Protein AF-A0A8T5RIC9-F1 (afdb_monomer_lite)

Secondary structure (DSSP, 8-state):
-EEEEEEE-SSEEEEEEEEPPTTSEEEEEEEETT--EEEEEEHHHHHHHTTTEEEEEEEETT----PPTTEEEEEEPSS-SEEEEEEEEE-S-TT-HHHHHHHHHHHHT-EEEEEE---

pLDDT: mean 93.38, std 6.08, range [52.12, 98.69]

Foldseek 3Di:
DKDKDKDAQPFWKKKKKAFADPPWKKKKWWAFPVRDTDDMDIPVNCCVQPNGMAIEIEHAPPADDDDDPRYHYHHDDNVGRITMIMMDIDDPDPPPPVVVVVVVVRVVPMDMDIDGRDD

Sequence (119 aa):
MVSSCIYDVHKKILKIRATVPESVYWSITFFALNQDCYFTLNDLEVKQKYGQDVEIVLKKRGISYTTKKNEIIVSAPRFSKRGLILIRIVMMDPSDKEEIKRITQIQKMVTTEVLEIDQ

Radius of gyration: 14.92 Å; chains: 1; bounding box: 32×23×48 Å

Structure (mmCIF, N/CA/C/O backbone):
data_AF-A0A8T5RIC9-F1
#
_entry.id   AF-A0A8T5RIC9-F1
#
loop_
_atom_site.group_PDB
_atom_site.id
_atom_site.type_symbol
_atom_site.label_atom_id
_atom_site.label_alt_id
_atom_site.label_comp_id
_atom_site.label_asym_id
_atom_site.label_entity_id
_atom_site.label_seq_id
_atom_site.pdbx_PDB_ins_code
_atom_site.Cartn_x
_atom_site.Cartn_y
_atom_site.Cartn_z
_atom_site.occupancy
_atom_site.B_iso_or_equiv
_atom_site.auth_seq_id
_atom_site.auth_comp_id
_atom_site.auth_asym_id
_atom_site.auth_atom_id
_atom_site.pdbx_PDB_model_num
ATOM 1 N N . MET A 1 1 ? 0.819 -3.423 -14.525 1.00 88.19 1 MET A N 1
ATOM 2 C CA . MET A 1 1 ? 0.434 -4.453 -13.536 1.00 88.19 1 MET A CA 1
ATOM 3 C C . MET A 1 1 ? -0.331 -3.802 -12.392 1.00 88.19 1 MET A C 1
ATOM 5 O O . MET A 1 1 ? -0.048 -2.650 -12.070 1.00 88.19 1 MET A O 1
ATOM 9 N N . VAL A 1 2 ? -1.315 -4.499 -11.819 1.00 92.94 2 VAL A N 1
ATOM 10 C CA . VAL A 1 2 ? -2.204 -3.952 -10.784 1.00 92.94 2 VAL A CA 1
ATOM 11 C C . VAL A 1 2 ? -2.351 -4.953 -9.637 1.00 92.94 2 VAL A C 1
ATOM 13 O O . VAL A 1 2 ? -2.584 -6.132 -9.891 1.00 92.94 2 VAL A O 1
ATOM 16 N N . SER A 1 3 ? -2.253 -4.471 -8.396 1.00 95.50 3 SER A N 1
ATOM 17 C CA . SER A 1 3 ? -2.742 -5.168 -7.198 1.00 95.50 3 SER A CA 1
ATOM 18 C C . SER A 1 3 ? -3.869 -4.365 -6.567 1.00 95.50 3 SER A C 1
ATOM 20 O O . SER A 1 3 ? -3.803 -3.138 -6.507 1.00 95.50 3 SER A O 1
ATOM 22 N N . SER A 1 4 ? -4.868 -5.052 -6.029 1.00 95.69 4 SER A N 1
ATOM 23 C CA . SER A 1 4 ? -5.995 -4.432 -5.335 1.00 95.69 4 SER A CA 1
ATOM 24 C C . SER A 1 4 ? -6.274 -5.122 -4.009 1.00 95.69 4 SER A C 1
ATOM 26 O O . SER A 1 4 ? -6.233 -6.348 -3.934 1.00 95.69 4 SER A O 1
ATOM 28 N N . CYS A 1 5 ? -6.623 -4.347 -2.986 1.00 95.00 5 CYS A N 1
ATOM 29 C CA . CYS A 1 5 ? -7.051 -4.853 -1.687 1.00 95.00 5 CYS A CA 1
ATOM 30 C C . CYS A 1 5 ? -8.282 -4.075 -1.214 1.00 95.00 5 CYS A C 1
ATOM 32 O O . CYS A 1 5 ? -8.243 -2.847 -1.116 1.00 95.00 5 CYS A O 1
ATOM 34 N N . ILE A 1 6 ? -9.376 -4.778 -0.915 1.00 96.44 6 ILE A N 1
ATOM 35 C CA . ILE A 1 6 ? -10.518 -4.172 -0.226 1.00 96.44 6 ILE A CA 1
ATOM 36 C C . ILE A 1 6 ? -10.171 -4.074 1.256 1.00 96.44 6 ILE A C 1
ATOM 38 O O . ILE A 1 6 ? -9.876 -5.084 1.894 1.00 96.44 6 ILE A O 1
ATOM 42 N N . TYR A 1 7 ? -10.227 -2.867 1.811 1.00 96.12 7 TYR A N 1
ATOM 43 C CA . TYR A 1 7 ? -9.956 -2.645 3.227 1.00 96.12 7 TYR A CA 1
ATOM 44 C C . TYR A 1 7 ? -11.245 -2.418 4.024 1.00 96.12 7 TYR A C 1
ATOM 46 O O . TYR A 1 7 ? -12.242 -1.907 3.513 1.00 96.12 7 TYR A O 1
ATOM 54 N N . ASP A 1 8 ? -11.187 -2.744 5.315 1.00 95.19 8 ASP A N 1
ATOM 55 C CA . ASP A 1 8 ? -12.163 -2.348 6.332 1.00 95.19 8 ASP A CA 1
ATOM 56 C C . ASP A 1 8 ? -11.403 -1.978 7.609 1.00 95.19 8 ASP A C 1
ATOM 58 O O . ASP A 1 8 ? -10.771 -2.836 8.221 1.00 95.19 8 ASP A O 1
ATOM 62 N N . VAL A 1 9 ? -11.455 -0.708 8.009 1.00 95.31 9 VAL A N 1
ATOM 63 C CA . VAL A 1 9 ? -10.818 -0.192 9.231 1.00 95.31 9 VAL A CA 1
ATOM 64 C C . VAL A 1 9 ? -11.831 0.173 10.316 1.00 95.31 9 VAL A C 1
ATOM 66 O O . VAL A 1 9 ? -11.549 0.975 11.202 1.00 95.31 9 VAL A O 1
ATOM 69 N N . HIS A 1 10 ? -13.046 -0.384 10.271 1.00 91.75 10 HIS A N 1
ATOM 70 C CA . HIS A 1 10 ? -14.084 -0.075 11.256 1.00 91.75 10 HIS A CA 1
ATOM 71 C C . HIS A 1 10 ? -13.673 -0.439 12.691 1.00 91.75 10 HIS A C 1
ATOM 73 O O . HIS A 1 10 ? -13.961 0.322 13.617 1.00 91.75 10 HIS A O 1
ATOM 79 N N . LYS A 1 11 ? -13.042 -1.605 12.874 1.00 88.00 11 LYS A N 1
ATOM 80 C CA . LYS A 1 11 ? -12.625 -2.152 14.182 1.00 88.00 11 LYS A CA 1
ATOM 81 C C . LYS A 1 11 ? -11.135 -2.509 14.246 1.00 88.00 11 LYS A C 1
ATOM 83 O O . LYS A 1 11 ? -10.713 -3.181 15.173 1.00 88.00 11 LYS A O 1
ATOM 88 N N . LYS A 1 12 ? -10.360 -2.122 13.234 1.00 92.50 12 LYS A N 1
ATOM 89 C CA . LYS A 1 12 ? -8.966 -2.535 13.087 1.00 92.50 12 LYS A CA 1
ATOM 90 C C . LYS A 1 12 ? -8.135 -1.479 12.384 1.00 92.50 12 LYS A C 1
ATOM 92 O O . LYS A 1 12 ? -8.673 -0.665 11.631 1.00 92.50 12 LYS A O 1
ATOM 97 N N . ILE A 1 13 ? -6.832 -1.529 12.614 1.00 95.62 13 ILE A N 1
ATOM 98 C CA . ILE A 1 13 ? -5.840 -0.780 11.849 1.00 95.62 13 ILE A CA 1
ATOM 99 C C . ILE A 1 13 ? -5.244 -1.733 10.812 1.00 95.62 13 ILE A C 1
ATOM 101 O O . ILE A 1 13 ? -5.001 -2.904 11.099 1.00 95.62 13 ILE A O 1
ATOM 105 N N . LEU A 1 14 ? -5.042 -1.240 9.594 1.00 97.25 14 LEU A N 1
ATOM 106 C CA . LEU A 1 14 ? -4.405 -1.988 8.520 1.00 97.25 14 LEU A CA 1
ATOM 107 C C . LEU A 1 14 ? -3.006 -1.431 8.293 1.00 97.25 14 LEU A C 1
ATOM 109 O O . LEU A 1 14 ? -2.849 -0.264 7.940 1.00 97.25 14 LEU A O 1
ATOM 113 N N . LYS A 1 15 ? -1.999 -2.276 8.464 1.00 97.12 15 LYS A N 1
ATOM 114 C CA . LYS A 1 15 ? -0.610 -1.956 8.173 1.00 97.12 15 LYS A CA 1
ATOM 115 C C . LYS A 1 15 ? -0.217 -2.569 6.839 1.00 97.12 15 LYS A C 1
ATOM 117 O O . LYS A 1 15 ? -0.474 -3.743 6.599 1.00 97.12 15 LYS A O 1
ATOM 122 N N . ILE A 1 16 ? 0.371 -1.767 5.963 1.00 97.94 16 ILE A N 1
ATOM 123 C CA . ILE A 1 16 ? 0.736 -2.141 4.598 1.00 97.94 16 ILE A CA 1
ATOM 124 C C . ILE A 1 16 ? 2.234 -1.923 4.458 1.00 97.94 16 ILE A C 1
ATOM 126 O O . ILE A 1 16 ? 2.724 -0.841 4.778 1.00 97.94 16 ILE A O 1
ATOM 130 N N . ARG A 1 17 ? 2.951 -2.931 3.965 1.00 97.31 17 ARG A N 1
ATOM 131 C CA . ARG A 1 17 ? 4.374 -2.812 3.631 1.00 97.31 17 ARG A CA 1
ATOM 132 C C . ARG A 1 17 ? 4.569 -3.089 2.157 1.00 97.31 17 ARG A C 1
ATOM 134 O O . ARG A 1 17 ? 4.006 -4.054 1.639 1.00 97.31 17 ARG A O 1
ATOM 141 N N . ALA A 1 18 ? 5.355 -2.252 1.499 1.00 96.50 18 ALA A N 1
ATOM 142 C CA . ALA A 1 18 ? 5.699 -2.428 0.099 1.00 96.50 18 ALA A CA 1
ATOM 143 C C . ALA A 1 18 ? 7.126 -1.952 -0.164 1.00 96.50 18 ALA A C 1
ATOM 145 O O . ALA A 1 18 ? 7.544 -0.921 0.360 1.00 96.50 18 ALA A O 1
ATOM 146 N N . THR A 1 19 ? 7.821 -2.684 -1.029 1.00 95.44 19 THR A N 1
ATOM 147 C CA . THR A 1 19 ? 9.073 -2.245 -1.645 1.00 95.44 19 THR A CA 1
ATOM 148 C C . THR A 1 19 ? 8.749 -1.670 -3.019 1.00 95.44 19 THR A C 1
ATOM 150 O O . THR A 1 19 ? 8.035 -2.289 -3.815 1.00 95.44 19 THR A O 1
ATOM 153 N N . VAL A 1 20 ? 9.240 -0.467 -3.291 1.00 95.12 20 VAL A N 1
ATOM 154 C CA . VAL A 1 20 ? 9.024 0.239 -4.551 1.00 95.12 20 VAL A CA 1
ATOM 155 C C . VAL A 1 20 ? 10.072 -0.219 -5.568 1.00 95.12 20 VAL A C 1
ATOM 157 O O . VAL A 1 20 ? 11.268 -0.105 -5.298 1.00 95.12 20 VAL A O 1
ATOM 160 N N . PRO A 1 21 ? 9.661 -0.751 -6.733 1.00 92.88 21 PRO A N 1
ATOM 161 C CA . PRO A 1 21 ? 10.598 -1.179 -7.760 1.00 92.88 21 PRO A CA 1
ATOM 162 C C . PRO A 1 21 ? 11.355 0.017 -8.345 1.00 92.88 21 PRO A C 1
ATOM 164 O O . PRO A 1 21 ? 10.769 1.054 -8.648 1.00 92.88 21 PRO A O 1
ATOM 167 N N . GLU A 1 22 ? 12.656 -0.150 -8.573 1.00 89.81 22 GLU A N 1
ATOM 168 C CA . GLU A 1 22 ? 13.438 0.835 -9.320 1.00 89.81 22 GLU A CA 1
ATOM 169 C C . GLU A 1 22 ? 13.060 0.859 -10.806 1.00 89.81 22 GLU A C 1
ATOM 171 O O . GLU A 1 22 ? 12.655 -0.163 -11.384 1.00 89.81 22 GLU A O 1
ATOM 176 N N . SER A 1 23 ? 13.281 2.030 -11.412 1.00 87.62 23 SER A N 1
ATOM 177 C CA . SER A 1 23 ? 13.253 2.291 -12.860 1.00 87.62 23 SER A CA 1
ATOM 178 C C . SER A 1 23 ? 11.903 2.112 -13.555 1.00 87.62 23 SER A C 1
ATOM 180 O O . SER A 1 23 ? 11.821 2.272 -14.768 1.00 87.62 23 SER A O 1
ATOM 182 N N . VAL A 1 24 ? 10.838 1.850 -12.800 1.00 92.38 24 VAL A N 1
ATOM 183 C CA . VAL A 1 24 ? 9.464 1.802 -13.304 1.00 92.38 24 VAL A CA 1
ATOM 184 C C . VAL A 1 24 ? 8.558 2.662 -12.443 1.00 92.38 24 VAL A C 1
ATOM 186 O O . VAL A 1 24 ? 8.794 2.834 -11.248 1.00 92.38 24 VAL A O 1
ATOM 189 N N . TYR A 1 25 ? 7.494 3.185 -13.045 1.00 95.00 25 TYR A N 1
ATOM 190 C CA . TYR A 1 25 ? 6.506 3.941 -12.288 1.00 95.00 25 TYR A CA 1
ATOM 191 C C . TYR A 1 25 ? 5.773 3.019 -11.315 1.00 95.00 25 TYR A C 1
ATOM 193 O O . TYR A 1 25 ? 5.304 1.943 -11.705 1.00 95.00 25 TYR A O 1
ATOM 201 N N . TRP A 1 26 ? 5.611 3.481 -10.077 1.00 97.19 26 TR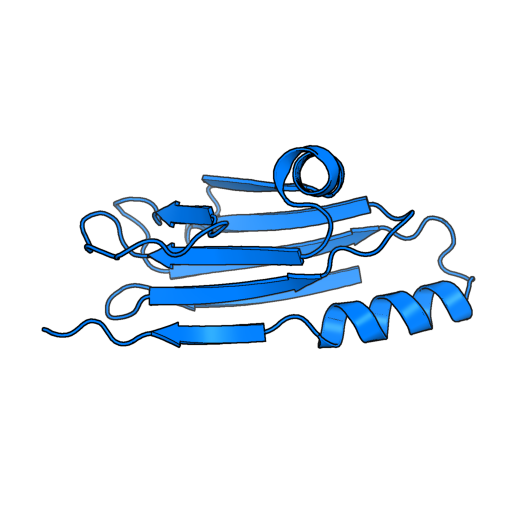P A N 1
ATOM 202 C CA . TRP A 1 26 ? 4.857 2.796 -9.035 1.00 97.19 26 TRP A CA 1
ATOM 203 C C . TRP A 1 26 ? 3.967 3.793 -8.298 1.00 97.19 26 TRP A C 1
ATOM 205 O O . TRP A 1 26 ? 4.357 4.921 -8.009 1.00 97.19 26 TRP A O 1
ATOM 215 N N . SER A 1 27 ? 2.752 3.378 -7.952 1.00 98.06 27 SER A N 1
ATOM 216 C CA . SER A 1 27 ? 1.912 4.140 -7.028 1.00 98.06 27 SER A CA 1
ATOM 217 C C . SER A 1 27 ? 1.062 3.237 -6.162 1.00 98.06 27 SER A C 1
ATOM 219 O O . SER A 1 27 ? 0.671 2.151 -6.590 1.00 98.06 27 SER A O 1
ATOM 221 N N . ILE A 1 28 ? 0.715 3.735 -4.979 1.00 98.50 28 ILE A N 1
ATOM 222 C CA . ILE A 1 28 ? -0.362 3.220 -4.144 1.00 98.50 28 ILE A CA 1
ATOM 223 C C . ILE A 1 28 ? -1.401 4.323 -3.931 1.00 98.50 28 ILE A C 1
ATOM 225 O O . ILE A 1 28 ? -1.076 5.433 -3.511 1.00 98.50 28 ILE A O 1
ATOM 229 N N . THR A 1 29 ? -2.660 4.017 -4.226 1.00 98.69 29 THR A N 1
ATOM 230 C CA . THR A 1 29 ? -3.785 4.952 -4.136 1.00 98.69 29 THR A CA 1
ATOM 231 C C . THR A 1 29 ? -4.905 4.343 -3.310 1.00 98.69 29 THR A C 1
ATOM 233 O O . THR A 1 29 ? -5.203 3.155 -3.430 1.00 98.69 29 THR A O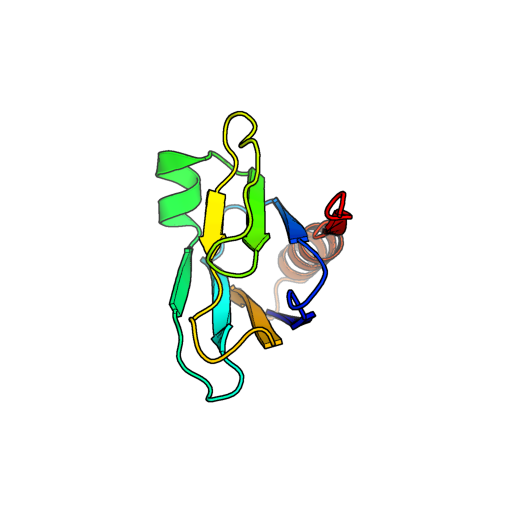 1
ATOM 236 N N . PHE A 1 30 ? -5.527 5.160 -2.463 1.00 98.56 30 PHE A N 1
ATOM 237 C CA . PHE A 1 30 ? -6.596 4.743 -1.571 1.00 98.56 30 PHE A CA 1
ATOM 238 C C . PHE A 1 30 ? -7.881 5.459 -1.971 1.00 98.56 30 PHE A C 1
ATOM 240 O O . PHE A 1 30 ? -7.937 6.691 -2.039 1.00 98.56 30 PHE A O 1
ATOM 247 N N . PHE A 1 31 ? -8.912 4.659 -2.199 1.00 98.19 31 PHE A N 1
ATOM 248 C CA . PHE A 1 31 ? -10.246 5.095 -2.565 1.00 98.19 31 PHE A CA 1
ATOM 249 C C . PHE A 1 31 ? -11.227 4.736 -1.460 1.00 98.19 31 PHE A C 1
ATOM 251 O O . PHE A 1 31 ? -11.218 3.613 -0.954 1.00 98.19 31 PHE A O 1
ATOM 258 N N . ALA A 1 32 ? -12.100 5.672 -1.106 1.00 97.12 32 ALA A N 1
ATOM 259 C CA . ALA A 1 32 ? -13.270 5.383 -0.292 1.00 97.12 32 ALA A CA 1
ATOM 260 C C . ALA A 1 32 ? -14.297 4.549 -1.083 1.00 97.12 32 ALA A C 1
ATOM 262 O O . ALA A 1 32 ? -14.180 4.370 -2.293 1.00 97.12 32 ALA A O 1
ATOM 263 N N . LEU A 1 33 ? -15.328 4.027 -0.410 1.00 94.69 33 LEU A N 1
ATOM 264 C CA . LEU A 1 33 ? -16.354 3.195 -1.050 1.00 94.69 33 LEU A CA 1
ATOM 265 C C . LEU A 1 33 ? -17.143 3.959 -2.128 1.00 94.69 33 LEU A C 1
ATOM 267 O O . LEU A 1 33 ? -17.574 3.367 -3.110 1.00 94.69 33 LEU A O 1
ATOM 271 N N . ASN A 1 34 ? -17.288 5.275 -1.964 1.00 93.69 34 ASN A N 1
ATOM 272 C CA . ASN A 1 34 ? -17.855 6.184 -2.961 1.00 93.69 34 ASN A CA 1
ATOM 273 C C . ASN A 1 34 ? -16.848 6.602 -4.051 1.00 93.69 34 ASN A C 1
ATOM 275 O O . ASN A 1 34 ? -17.129 7.530 -4.796 1.00 93.69 34 ASN A O 1
ATOM 279 N N . GLN A 1 35 ? -15.700 5.924 -4.143 1.00 91.38 35 GLN A N 1
ATOM 280 C CA . GLN A 1 35 ? -14.632 6.141 -5.126 1.00 91.38 35 GLN A CA 1
ATOM 281 C C . GLN A 1 35 ? -13.859 7.461 -4.984 1.00 91.38 35 GLN A C 1
ATOM 283 O O . GLN A 1 35 ? -13.022 7.768 -5.831 1.00 91.38 35 GLN A O 1
ATOM 288 N N . ASP A 1 36 ? -14.039 8.196 -3.884 1.00 95.00 36 ASP A N 1
ATOM 289 C CA . ASP A 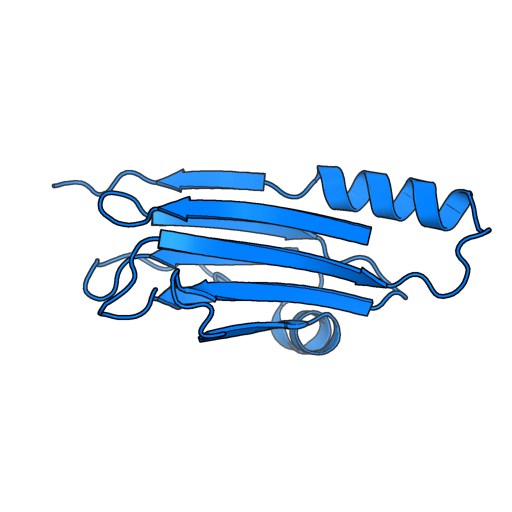1 36 ? -13.203 9.362 -3.598 1.00 95.00 36 ASP A CA 1
ATOM 290 C C . ASP A 1 36 ? -11.754 8.925 -3.361 1.00 95.00 36 ASP A C 1
ATOM 292 O O . ASP A 1 36 ? -11.460 8.179 -2.419 1.00 95.00 36 ASP A O 1
ATOM 296 N N . CYS A 1 37 ? -10.836 9.418 -4.191 1.00 97.38 37 CYS A N 1
ATOM 297 C CA . CYS A 1 37 ? -9.403 9.292 -3.958 1.00 97.38 37 CYS A CA 1
ATOM 298 C C . CYS A 1 37 ? -8.990 10.247 -2.836 1.00 97.38 37 CYS A C 1
ATOM 300 O O . CYS A 1 37 ? -9.067 11.464 -2.997 1.00 97.38 37 CYS A O 1
ATOM 302 N N . TYR A 1 38 ? -8.513 9.708 -1.716 1.00 97.50 38 TYR A N 1
ATOM 303 C CA . TYR A 1 38 ? -8.136 10.520 -0.553 1.00 97.50 38 TYR A CA 1
ATOM 304 C C . TYR A 1 38 ? -6.657 10.406 -0.170 1.00 97.50 38 TYR A C 1
ATOM 306 O O . TYR A 1 38 ? -6.197 11.127 0.713 1.00 97.50 38 TYR A O 1
ATOM 314 N N . PHE A 1 39 ? -5.907 9.509 -0.813 1.00 98.38 39 PHE A N 1
ATOM 315 C CA . PHE A 1 39 ? -4.465 9.389 -0.628 1.00 98.38 39 PHE A CA 1
ATOM 316 C C . PHE A 1 39 ? -3.822 8.765 -1.866 1.00 98.38 39 PHE A C 1
ATOM 318 O O . PHE A 1 39 ? -4.330 7.776 -2.395 1.00 98.38 39 PHE A O 1
ATOM 325 N N . THR A 1 40 ? -2.698 9.321 -2.312 1.00 98.38 40 THR A N 1
ATOM 326 C CA . THR A 1 40 ? -1.823 8.720 -3.323 1.00 98.38 40 THR A CA 1
ATOM 327 C C . THR A 1 40 ? -0.377 8.957 -2.921 1.00 98.38 40 THR A C 1
ATOM 329 O O . THR A 1 40 ? -0.029 10.071 -2.546 1.00 98.38 40 THR A O 1
ATOM 332 N N . LEU A 1 41 ? 0.444 7.918 -3.038 1.00 98.38 41 LEU A N 1
ATOM 333 C CA . LEU A 1 41 ? 1.895 7.971 -2.900 1.00 98.38 41 LEU A CA 1
ATOM 334 C C . LEU A 1 41 ? 2.516 7.331 -4.146 1.00 98.38 41 LEU A C 1
ATOM 336 O O . LEU A 1 41 ? 2.046 6.280 -4.588 1.00 98.38 41 LEU A O 1
ATOM 340 N N . ASN A 1 42 ? 3.537 7.964 -4.721 1.00 97.81 42 ASN A N 1
ATOM 341 C CA . ASN A 1 42 ? 4.215 7.489 -5.931 1.00 97.81 42 ASN A CA 1
ATOM 342 C C . ASN A 1 42 ? 5.718 7.269 -5.709 1.00 97.81 42 ASN A 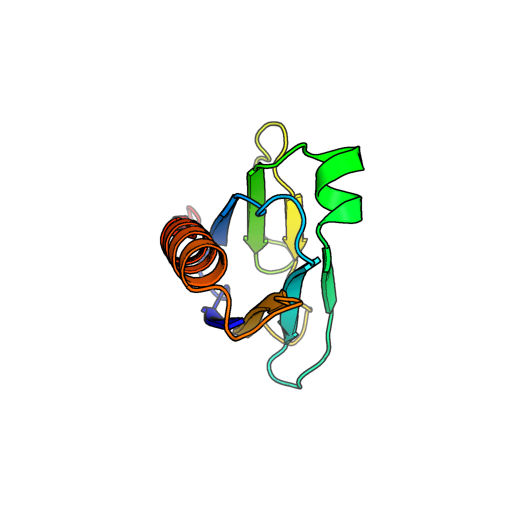C 1
ATOM 344 O O . ASN A 1 42 ? 6.273 7.680 -4.691 1.00 97.81 42 ASN A O 1
ATOM 348 N N . ASP A 1 43 ? 6.362 6.622 -6.675 1.00 96.75 43 ASP A N 1
ATOM 349 C CA . ASP A 1 43 ? 7.781 6.266 -6.652 1.00 96.75 43 ASP A CA 1
ATOM 350 C C . ASP A 1 43 ? 8.720 7.458 -6.422 1.00 96.75 43 ASP A C 1
ATOM 352 O O . ASP A 1 43 ? 9.667 7.346 -5.641 1.00 96.75 43 ASP A O 1
ATOM 356 N N . LEU A 1 44 ? 8.441 8.616 -7.029 1.00 95.81 44 LEU A N 1
ATOM 357 C CA . LEU A 1 44 ? 9.265 9.814 -6.859 1.00 95.81 44 LEU A CA 1
ATOM 358 C C . LEU A 1 44 ? 9.224 10.327 -5.418 1.00 95.81 44 LEU A C 1
ATOM 360 O O . LEU A 1 44 ? 10.268 10.633 -4.839 1.00 95.81 44 LEU A O 1
ATOM 364 N N . GLU A 1 45 ? 8.032 10.396 -4.826 1.00 96.38 45 GLU A N 1
ATOM 365 C CA . GLU A 1 45 ? 7.873 10.824 -3.438 1.00 96.38 45 GLU A CA 1
ATOM 366 C C . GLU A 1 45 ? 8.497 9.816 -2.465 1.00 96.38 45 GLU A C 1
ATOM 368 O O . GLU A 1 45 ? 9.159 10.221 -1.505 1.00 96.38 45 GLU A O 1
ATOM 373 N N . VAL A 1 46 ? 8.360 8.513 -2.741 1.00 95.88 46 VAL A N 1
ATOM 374 C CA . VAL A 1 46 ? 9.026 7.462 -1.959 1.00 95.88 46 VAL A CA 1
ATOM 375 C C . VAL A 1 46 ? 10.534 7.628 -1.987 1.00 95.88 46 VAL A C 1
ATOM 377 O O . VAL A 1 46 ? 11.149 7.729 -0.926 1.00 95.88 46 VAL A O 1
ATOM 380 N N . LYS A 1 47 ? 11.119 7.767 -3.177 1.00 94.62 47 LYS A N 1
ATOM 381 C CA . LYS A 1 47 ? 12.563 7.938 -3.348 1.00 94.62 47 LYS A CA 1
ATOM 382 C C . LYS A 1 47 ? 13.110 9.139 -2.582 1.00 94.62 47 LYS A C 1
ATOM 384 O O . LYS A 1 47 ? 14.196 9.065 -2.017 1.00 94.62 47 LYS A O 1
ATOM 389 N N . GLN A 1 48 ? 12.366 10.242 -2.556 1.00 94.31 48 GLN A N 1
ATOM 390 C CA . GLN A 1 48 ? 12.804 11.478 -1.910 1.00 94.31 48 GLN A CA 1
ATOM 391 C C . GLN A 1 48 ? 12.678 11.448 -0.383 1.00 94.31 48 GLN A C 1
ATOM 393 O O . GLN A 1 48 ? 13.501 12.054 0.299 1.00 94.31 48 GLN A O 1
ATOM 398 N N . LYS A 1 49 ? 11.644 10.791 0.158 1.00 93.31 49 LYS A N 1
ATOM 399 C CA . LYS A 1 49 ? 11.280 10.911 1.582 1.00 93.31 49 LYS A CA 1
ATOM 400 C C . LYS A 1 49 ? 11.490 9.639 2.401 1.00 93.31 49 LYS A C 1
ATOM 402 O O . LYS A 1 49 ? 11.692 9.731 3.608 1.00 93.31 49 LYS A O 1
ATOM 407 N N . TYR A 1 50 ? 11.419 8.474 1.763 1.00 91.69 50 TYR A N 1
ATOM 408 C CA . TYR A 1 50 ? 11.322 7.174 2.435 1.00 91.69 50 TYR A CA 1
ATOM 409 C C . TYR A 1 50 ? 12.341 6.140 1.917 1.00 91.69 50 TYR A C 1
ATOM 411 O O . TYR A 1 50 ? 12.527 5.101 2.543 1.00 91.69 50 TYR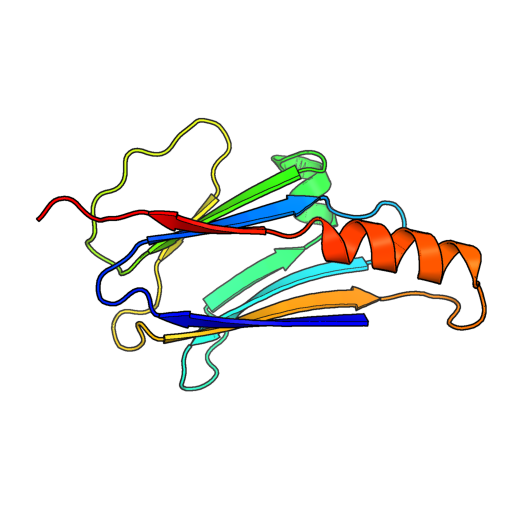 A O 1
ATOM 419 N N . GLY A 1 51 ? 13.046 6.426 0.817 1.00 91.56 51 GLY A N 1
ATOM 420 C CA . GLY A 1 51 ? 14.001 5.507 0.200 1.00 91.56 51 GLY A CA 1
ATOM 421 C C . GLY A 1 51 ? 13.307 4.564 -0.779 1.00 91.56 51 GLY A C 1
ATOM 422 O O . GLY A 1 51 ? 12.929 4.987 -1.866 1.00 91.56 51 GLY A O 1
ATOM 423 N N . GLN A 1 52 ? 13.164 3.289 -0.418 1.00 92.12 52 GLN A N 1
ATOM 424 C CA . GLN A 1 52 ? 12.553 2.262 -1.281 1.00 92.12 52 GLN A CA 1
ATOM 425 C C . GLN A 1 52 ? 11.470 1.445 -0.586 1.00 92.12 52 GLN A C 1
ATOM 427 O O . GLN A 1 52 ? 10.595 0.906 -1.259 1.00 92.12 52 GLN A O 1
ATOM 432 N N . ASP A 1 53 ? 11.492 1.390 0.741 1.00 93.81 53 ASP A N 1
ATOM 433 C CA . ASP A 1 53 ? 10.502 0.671 1.525 1.00 93.81 53 ASP A CA 1
ATOM 434 C C . ASP A 1 53 ? 9.527 1.654 2.154 1.00 93.81 53 ASP A C 1
ATOM 436 O O . ASP A 1 53 ? 9.913 2.670 2.738 1.00 93.81 53 ASP A O 1
ATOM 440 N N . VAL A 1 54 ? 8.242 1.338 2.042 1.00 96.00 54 VAL A N 1
ATOM 441 C CA . VAL A 1 54 ? 7.178 2.122 2.657 1.00 96.00 54 VAL A CA 1
ATOM 442 C C . VAL A 1 54 ? 6.369 1.274 3.608 1.00 96.00 54 VAL A C 1
ATOM 444 O O . VAL A 1 54 ? 5.993 0.136 3.316 1.00 96.00 54 VAL A O 1
ATOM 447 N N . GLU A 1 55 ? 6.055 1.881 4.743 1.00 97.25 55 GLU A N 1
ATOM 448 C CA . GLU A 1 55 ? 5.189 1.314 5.755 1.00 97.25 55 GLU A CA 1
ATOM 449 C C . GLU A 1 55 ? 4.023 2.276 5.976 1.00 97.25 55 GLU A C 1
ATOM 451 O O . GLU A 1 55 ? 4.196 3.378 6.493 1.00 97.25 55 GLU A O 1
ATOM 456 N N . ILE A 1 56 ? 2.832 1.885 5.526 1.00 98.12 56 ILE A N 1
ATOM 457 C CA . ILE A 1 56 ? 1.627 2.710 5.596 1.00 98.12 56 ILE A CA 1
ATOM 458 C C . ILE A 1 56 ? 0.691 2.126 6.643 1.00 98.12 56 ILE A C 1
ATOM 460 O O . ILE A 1 56 ? 0.318 0.956 6.583 1.00 98.12 56 ILE A O 1
ATOM 464 N N . VAL A 1 57 ? 0.264 2.962 7.581 1.00 97.88 57 VAL A N 1
ATOM 465 C CA . VAL A 1 57 ? -0.714 2.612 8.608 1.00 97.88 57 VAL A CA 1
ATOM 466 C C . VAL A 1 57 ? -2.032 3.294 8.267 1.00 97.88 57 VAL A C 1
ATOM 468 O O . VAL A 1 57 ? -2.194 4.503 8.440 1.00 97.88 57 VAL A O 1
ATOM 471 N N . LEU A 1 58 ? -2.989 2.508 7.779 1.00 97.88 58 LEU A N 1
ATOM 472 C CA . LEU A 1 58 ? -4.348 2.945 7.502 1.00 97.88 58 LEU A CA 1
ATOM 473 C C . LEU A 1 58 ? -5.241 2.696 8.715 1.00 97.88 58 LEU A C 1
ATOM 475 O O . LEU A 1 58 ? -5.424 1.563 9.158 1.00 97.88 58 LEU A O 1
ATOM 479 N N . LYS A 1 59 ? -5.875 3.757 9.213 1.00 96.06 59 LYS A N 1
ATOM 480 C CA . LYS A 1 59 ? -6.797 3.677 10.351 1.00 96.06 59 LYS A CA 1
ATOM 481 C C . LYS A 1 59 ? -8.061 4.493 10.142 1.00 96.06 59 LYS A C 1
ATOM 483 O O . LYS A 1 59 ? -8.111 5.426 9.341 1.00 96.06 59 LYS A O 1
ATOM 488 N N . LYS A 1 60 ? -9.095 4.185 10.923 1.00 94.69 60 LYS A N 1
ATOM 489 C CA . LYS A 1 60 ? -10.258 5.064 11.070 1.00 94.69 60 LYS A CA 1
ATOM 490 C C . LYS A 1 60 ? -9.836 6.379 11.740 1.00 94.69 60 LYS A C 1
ATOM 492 O O . LYS A 1 60 ? -9.032 6.399 12.675 1.00 94.69 60 LYS A O 1
ATOM 497 N N . ARG A 1 61 ? -10.410 7.499 11.291 1.00 91.44 61 ARG A N 1
ATOM 498 C CA . ARG A 1 61 ? -10.232 8.805 11.944 1.00 91.44 61 ARG A CA 1
ATOM 499 C C . ARG A 1 61 ? -10.664 8.740 13.418 1.00 91.44 61 ARG A C 1
ATOM 501 O O . ARG A 1 61 ? -11.709 8.175 13.728 1.00 91.44 61 ARG A O 1
ATOM 508 N N . GLY A 1 62 ? -9.872 9.342 14.302 1.00 88.88 62 GLY A N 1
ATOM 509 C CA . GLY A 1 62 ? -10.126 9.365 15.748 1.00 88.88 62 GLY A CA 1
ATOM 510 C C . GLY A 1 62 ? -9.602 8.152 16.524 1.00 88.88 62 GLY A C 1
ATOM 511 O O . GLY A 1 62 ? -9.597 8.201 17.743 1.00 88.88 62 GLY A O 1
ATOM 512 N N . ILE A 1 63 ? -9.118 7.102 15.851 1.00 90.12 63 ILE A N 1
ATOM 513 C CA . ILE A 1 63 ? -8.381 6.021 16.519 1.00 90.12 63 ILE A CA 1
ATOM 514 C C . ILE A 1 63 ? -6.960 6.499 16.829 1.00 90.12 63 ILE A C 1
ATOM 516 O O . ILE A 1 63 ? -6.276 7.011 15.932 1.00 90.12 63 ILE A O 1
ATOM 520 N N . SER A 1 64 ? -6.532 6.339 18.079 1.00 89.69 64 SER A N 1
ATOM 521 C CA . SER A 1 64 ? -5.156 6.587 18.512 1.00 89.69 64 SER A CA 1
ATOM 522 C C . SER A 1 64 ? -4.229 5.487 18.003 1.00 89.69 64 SER A C 1
ATOM 524 O O . SER A 1 64 ? -4.617 4.327 17.914 1.00 89.69 64 SER A O 1
ATOM 526 N N . TYR A 1 65 ? -3.009 5.861 17.637 1.00 91.44 65 TYR A N 1
ATOM 527 C CA . TYR A 1 65 ? -1.975 4.928 17.210 1.00 91.44 65 TYR A CA 1
ATOM 528 C C . TYR A 1 65 ? -0.609 5.541 17.501 1.00 91.44 65 TYR A C 1
ATOM 530 O O . TYR A 1 65 ? -0.376 6.704 17.162 1.00 91.44 65 TYR A O 1
ATOM 538 N N . THR A 1 66 ? 0.276 4.768 18.126 1.00 91.44 66 THR A N 1
ATOM 539 C CA . THR A 1 66 ? 1.646 5.197 18.410 1.00 91.44 66 THR A CA 1
ATOM 540 C C . THR A 1 66 ? 2.512 4.932 17.189 1.00 91.44 66 THR A C 1
ATOM 542 O O . THR A 1 66 ? 2.927 3.802 16.940 1.00 91.44 66 THR A O 1
ATOM 545 N N . THR A 1 67 ? 2.771 5.991 16.428 1.00 89.50 67 THR A N 1
ATOM 546 C CA . THR A 1 67 ? 3.584 5.946 15.211 1.00 89.50 67 THR A CA 1
ATOM 547 C C . THR A 1 67 ? 5.011 5.492 15.509 1.00 89.50 67 THR A C 1
ATOM 549 O O . THR A 1 67 ? 5.699 6.080 16.346 1.00 89.50 67 THR A O 1
ATOM 552 N N . LYS A 1 68 ? 5.477 4.471 14.789 1.00 89.88 68 LYS A N 1
ATOM 553 C CA . LYS A 1 68 ? 6.887 4.073 14.751 1.00 89.88 68 LYS A CA 1
ATOM 554 C C . LYS A 1 68 ? 7.637 4.918 13.720 1.00 89.88 68 LYS A C 1
ATOM 556 O O . LYS A 1 68 ? 7.048 5.533 12.831 1.00 89.88 68 LYS A O 1
ATOM 561 N N . LYS A 1 69 ? 8.965 4.973 13.845 1.00 84.88 69 LYS A N 1
ATOM 562 C CA . LYS A 1 69 ? 9.815 5.758 12.939 1.00 84.88 69 LYS A CA 1
ATOM 563 C C . LYS A 1 69 ? 9.565 5.342 11.478 1.00 84.88 69 LYS A C 1
ATOM 565 O O . LYS A 1 69 ? 9.572 4.154 11.182 1.00 84.88 69 LYS A O 1
ATOM 570 N N . ASN A 1 70 ? 9.400 6.331 10.596 1.00 88.56 70 ASN A N 1
ATOM 571 C CA . ASN A 1 70 ? 9.190 6.195 9.145 1.00 88.56 70 ASN A CA 1
ATOM 572 C C . ASN A 1 70 ? 7.837 5.603 8.690 1.00 88.56 70 ASN A C 1
ATOM 574 O O . ASN A 1 70 ? 7.676 5.327 7.503 1.00 88.56 70 ASN A O 1
ATOM 578 N N . GLU A 1 71 ? 6.849 5.458 9.577 1.00 95.12 71 GLU A N 1
ATOM 579 C CA . GLU A 1 71 ? 5.489 5.076 9.174 1.00 95.12 71 GLU A CA 1
ATOM 580 C C . GLU A 1 71 ? 4.710 6.260 8.573 1.00 95.12 71 GLU A C 1
ATOM 582 O O . GLU A 1 71 ? 4.711 7.378 9.096 1.00 95.12 71 GLU A O 1
ATOM 587 N N . ILE A 1 72 ? 3.974 5.994 7.494 1.00 97.31 72 ILE A N 1
ATOM 588 C CA . ILE A 1 72 ? 3.056 6.937 6.855 1.00 97.31 72 ILE A CA 1
ATOM 589 C C . ILE A 1 72 ? 1.654 6.698 7.414 1.00 97.31 72 ILE A C 1
ATOM 591 O O . ILE A 1 72 ? 1.037 5.662 7.164 1.00 97.31 72 ILE A O 1
ATOM 595 N N . ILE A 1 73 ? 1.125 7.664 8.165 1.00 96.81 73 ILE A N 1
ATOM 596 C CA . ILE A 1 73 ? -0.201 7.541 8.776 1.00 96.81 73 ILE A CA 1
ATOM 597 C C . ILE A 1 73 ? -1.274 8.067 7.826 1.00 96.81 73 ILE A C 1
ATOM 599 O O . ILE A 1 73 ? -1.328 9.257 7.521 1.00 96.81 73 ILE A O 1
ATOM 603 N N . VAL A 1 74 ? -2.191 7.189 7.428 1.00 97.50 74 VAL A N 1
ATOM 604 C CA . VAL A 1 74 ? -3.330 7.521 6.570 1.00 97.50 74 VAL A CA 1
ATOM 605 C C . VAL A 1 74 ? -4.622 7.316 7.354 1.00 97.50 74 VAL A C 1
ATOM 607 O O . VAL A 1 74 ? -4.871 6.262 7.939 1.00 97.50 74 VAL A O 1
ATOM 610 N N . SER A 1 75 ? -5.478 8.338 7.378 1.00 96.50 75 SER A N 1
ATOM 611 C CA . SER A 1 75 ? -6.804 8.237 7.995 1.00 96.50 75 SER A CA 1
ATOM 612 C C . SER A 1 75 ? -7.877 8.077 6.928 1.00 96.50 75 SER A C 1
ATOM 614 O O . SER A 1 75 ? -8.005 8.926 6.050 1.00 96.50 75 SER A O 1
ATOM 616 N N . ALA A 1 76 ? -8.681 7.019 7.034 1.00 96.00 76 ALA A N 1
ATOM 617 C CA . ALA A 1 76 ? -9.842 6.837 6.174 1.00 96.00 76 ALA A CA 1
ATOM 618 C C . ALA A 1 76 ? -10.853 7.995 6.365 1.00 96.00 76 ALA A C 1
ATOM 620 O O . ALA A 1 76 ? -11.012 8.487 7.496 1.00 96.00 76 ALA A O 1
ATOM 621 N N . PRO A 1 77 ? -11.561 8.428 5.302 1.00 94.62 77 PRO A N 1
ATOM 622 C CA . PRO A 1 77 ? -12.543 9.506 5.385 1.00 94.62 77 PRO A CA 1
ATOM 623 C C . PRO A 1 77 ? -13.627 9.259 6.438 1.00 94.62 77 PRO A C 1
ATOM 625 O O . PRO A 1 77 ? -14.027 8.128 6.715 1.00 94.62 77 PRO A O 1
ATOM 628 N N . ARG A 1 78 ? -14.171 10.343 7.011 1.00 88.12 78 ARG A N 1
ATOM 629 C CA . ARG A 1 78 ? -15.143 10.273 8.122 1.00 88.12 78 ARG A CA 1
ATOM 630 C C . ARG A 1 78 ? -16.334 9.366 7.809 1.00 88.12 78 ARG A C 1
ATOM 632 O O . ARG A 1 78 ? -16.799 8.640 8.690 1.00 88.12 78 ARG A O 1
ATOM 639 N N . PHE A 1 79 ? -16.832 9.404 6.578 1.00 86.81 79 PHE A N 1
ATOM 640 C CA . PHE A 1 79 ? -18.023 8.663 6.178 1.00 86.81 79 PHE A CA 1
ATOM 641 C C . PHE A 1 79 ? -17.709 7.273 5.607 1.00 86.81 79 PHE A C 1
ATOM 643 O O . PHE A 1 79 ? -18.571 6.407 5.701 1.00 86.81 79 PHE A O 1
ATOM 650 N N . SER A 1 80 ? -16.461 6.980 5.211 1.00 91.94 80 SER A N 1
ATOM 651 C CA . SER A 1 80 ? -16.076 5.691 4.617 1.00 91.94 80 SER A CA 1
ATOM 652 C C . SER A 1 80 ? -14.935 5.003 5.370 1.00 91.94 80 SER A C 1
ATOM 654 O O . SER A 1 80 ? -13.789 5.434 5.323 1.00 91.94 80 SER A O 1
ATOM 656 N N . LYS A 1 81 ? -15.249 3.890 6.044 1.00 94.38 81 LYS A N 1
ATOM 657 C CA . LYS A 1 81 ? -14.282 3.032 6.767 1.00 94.38 81 LYS A CA 1
ATOM 658 C C . LYS A 1 81 ? -13.869 1.808 5.952 1.00 94.38 81 LYS A C 1
ATOM 660 O O . LYS A 1 81 ? -13.043 1.021 6.395 1.00 94.38 81 LYS A O 1
ATOM 665 N N . ARG A 1 82 ? -14.463 1.667 4.771 1.00 96.12 82 ARG A N 1
ATOM 666 C CA . ARG A 1 82 ? -14.177 0.649 3.771 1.00 96.12 82 ARG A CA 1
ATOM 667 C C . ARG A 1 82 ? -13.799 1.328 2.471 1.00 96.12 82 ARG A C 1
ATOM 669 O O . ARG A 1 82 ? -14.141 2.497 2.270 1.00 96.12 82 ARG A O 1
ATOM 676 N N . GLY A 1 83 ? -13.136 0.589 1.604 1.00 96.69 83 GLY A N 1
ATOM 677 C CA . GLY A 1 83 ? -12.758 1.091 0.300 1.00 96.69 83 GLY A CA 1
ATOM 678 C C . GLY A 1 83 ? -11.767 0.173 -0.387 1.00 96.69 83 GLY A C 1
ATOM 679 O O . GLY A 1 83 ? -11.668 -1.009 -0.055 1.00 96.69 83 GLY A O 1
ATOM 680 N N . LEU A 1 84 ? -11.036 0.738 -1.337 1.00 97.75 84 LEU A N 1
ATOM 681 C CA . LEU A 1 84 ? -10.087 0.036 -2.184 1.00 97.75 84 LEU A CA 1
ATOM 682 C C . LEU A 1 84 ? -8.702 0.665 -2.042 1.00 97.75 84 LEU A C 1
ATOM 684 O O . LEU A 1 84 ? -8.540 1.873 -2.180 1.00 97.75 84 LEU A O 1
ATOM 688 N N . ILE A 1 85 ? -7.698 -0.173 -1.824 1.00 98.31 85 ILE A N 1
ATOM 689 C CA . ILE A 1 85 ? -6.295 0.164 -2.048 1.00 98.31 85 ILE A CA 1
ATOM 690 C C . ILE A 1 85 ? -5.908 -0.391 -3.411 1.00 98.31 85 ILE A C 1
ATOM 692 O O . ILE A 1 85 ? -6.156 -1.564 -3.697 1.00 98.31 85 ILE A O 1
ATOM 696 N N . LEU A 1 86 ? -5.287 0.444 -4.233 1.00 98.25 86 LEU A N 1
ATOM 697 C CA . LEU A 1 86 ? -4.825 0.103 -5.567 1.00 98.25 86 LEU A CA 1
ATOM 698 C C . LEU A 1 86 ? -3.327 0.373 -5.667 1.00 98.25 86 LEU A C 1
ATOM 700 O O . LEU A 1 86 ? -2.903 1.514 -5.511 1.00 98.25 86 LEU A O 1
ATOM 704 N N . ILE A 1 87 ? -2.540 -0.657 -5.966 1.00 98.06 87 ILE A N 1
ATOM 705 C CA . ILE A 1 87 ? -1.125 -0.520 -6.316 1.00 98.06 87 ILE A CA 1
ATOM 706 C C . ILE A 1 87 ? -0.987 -0.703 -7.822 1.00 98.06 87 ILE A C 1
ATOM 708 O O . ILE A 1 87 ? -1.502 -1.671 -8.385 1.00 98.06 87 ILE A O 1
ATOM 712 N N . ARG A 1 88 ? -0.287 0.219 -8.480 1.00 97.12 88 ARG A N 1
ATOM 713 C CA . ARG A 1 88 ? -0.047 0.190 -9.926 1.00 97.12 88 ARG A CA 1
ATOM 714 C C . ARG A 1 88 ? 1.440 0.234 -10.199 1.00 97.12 88 ARG A C 1
ATOM 716 O O . ARG A 1 88 ? 2.133 1.060 -9.621 1.00 97.12 88 ARG A O 1
ATOM 723 N N . ILE A 1 89 ? 1.881 -0.613 -11.121 1.00 95.56 89 ILE A N 1
ATOM 724 C CA . ILE A 1 89 ? 3.232 -0.592 -11.683 1.00 95.56 89 ILE A CA 1
ATOM 725 C C . ILE A 1 89 ? 3.101 -0.490 -13.198 1.00 95.56 89 ILE A C 1
ATOM 727 O O . ILE A 1 89 ? 2.388 -1.304 -13.798 1.00 95.56 89 ILE A O 1
ATOM 731 N N . VAL A 1 90 ? 3.745 0.497 -13.817 1.00 93.62 90 VAL A N 1
ATOM 732 C CA . VAL A 1 90 ? 3.729 0.671 -15.278 1.00 93.62 90 VAL A CA 1
ATOM 733 C C . VAL A 1 90 ? 5.082 0.254 -15.837 1.00 93.62 90 VAL A C 1
ATOM 735 O O . VAL A 1 90 ? 6.104 0.825 -15.474 1.00 93.62 90 VAL A O 1
ATOM 738 N N . MET A 1 91 ? 5.053 -0.756 -16.703 1.00 88.12 91 MET A N 1
ATOM 739 C CA . MET A 1 91 ? 6.206 -1.249 -17.458 1.00 88.12 91 MET A CA 1
ATOM 740 C C . MET A 1 91 ? 6.219 -0.557 -18.814 1.00 88.12 91 MET A C 1
ATOM 742 O O . MET A 1 91 ? 5.151 -0.367 -19.402 1.00 88.12 91 MET A O 1
ATOM 746 N N . MET A 1 92 ? 7.404 -0.188 -19.291 1.00 86.50 92 MET A N 1
ATOM 747 C CA . MET A 1 92 ? 7.544 0.507 -20.574 1.00 86.50 92 MET A CA 1
ATOM 748 C C . MET A 1 92 ? 7.521 -0.475 -21.746 1.00 86.50 92 MET A C 1
ATOM 750 O O . MET A 1 92 ? 6.921 -0.176 -22.776 1.00 86.50 92 MET A O 1
ATOM 754 N N . ASP A 1 93 ? 8.114 -1.656 -21.565 1.00 90.06 93 ASP A N 1
ATOM 755 C CA . ASP A 1 93 ? 8.120 -2.726 -22.557 1.00 90.06 93 ASP A CA 1
ATOM 756 C C . ASP A 1 93 ? 7.385 -3.966 -22.015 1.00 90.06 93 ASP A C 1
ATOM 758 O O . ASP A 1 93 ? 7.912 -4.691 -21.170 1.00 90.06 93 ASP A O 1
ATOM 762 N N . PRO A 1 94 ? 6.160 -4.259 -22.485 1.00 86.06 94 PRO A N 1
ATOM 763 C CA . PRO A 1 94 ? 5.417 -5.443 -22.062 1.00 86.06 94 PRO A CA 1
ATOM 764 C C . PRO A 1 94 ? 5.979 -6.760 -22.631 1.00 86.06 94 PRO A C 1
ATOM 766 O O . PRO A 1 94 ? 5.424 -7.819 -22.338 1.00 86.06 94 PRO A O 1
ATOM 769 N N . SER A 1 95 ? 7.028 -6.721 -23.457 1.00 93.12 95 SER A N 1
ATOM 770 C CA . SER A 1 95 ? 7.715 -7.905 -23.984 1.00 93.12 95 SER A CA 1
ATOM 771 C C . SER A 1 95 ? 8.974 -8.291 -23.196 1.00 93.12 95 SER A C 1
ATOM 773 O O . SER A 1 95 ? 9.445 -9.426 -23.333 1.00 93.12 95 SER A O 1
ATOM 775 N N . ASP A 1 96 ? 9.471 -7.410 -22.317 1.00 94.62 96 ASP A N 1
ATOM 776 C CA . ASP A 1 96 ? 10.622 -7.680 -21.454 1.00 94.62 96 ASP A CA 1
ATOM 777 C C . ASP A 1 96 ? 10.250 -8.673 -20.339 1.00 94.62 96 ASP A C 1
ATOM 779 O O . ASP A 1 96 ? 9.686 -8.344 -19.290 1.00 94.62 96 ASP A O 1
ATOM 783 N N . LYS A 1 97 ? 10.578 -9.945 -20.578 1.00 94.94 97 LYS A N 1
ATOM 784 C CA . LYS A 1 97 ? 10.271 -11.049 -19.662 1.00 94.94 97 LYS A CA 1
ATOM 785 C C . LYS A 1 97 ? 11.018 -10.947 -18.332 1.00 94.94 97 LYS A C 1
ATOM 787 O O . LYS A 1 97 ? 10.478 -11.396 -17.318 1.00 94.94 97 LYS A O 1
ATOM 792 N N . GLU A 1 98 ? 12.224 -10.382 -18.320 1.00 93.94 98 GLU A N 1
ATOM 793 C CA . GLU A 1 98 ? 13.015 -10.253 -17.095 1.00 93.94 98 GLU A CA 1
ATOM 794 C C . GLU A 1 98 ? 12.471 -9.120 -16.222 1.00 93.94 98 GLU A C 1
ATOM 796 O O . GLU A 1 98 ? 12.290 -9.313 -15.015 1.00 93.94 98 GLU A O 1
ATOM 801 N N . GLU A 1 99 ? 12.092 -7.985 -16.820 1.00 91.75 99 GLU A N 1
ATOM 802 C CA . GLU A 1 99 ? 11.396 -6.914 -16.104 1.00 91.75 99 GLU A CA 1
ATOM 803 C C . GLU A 1 99 ? 10.060 -7.399 -15.521 1.00 91.75 99 GLU A C 1
ATOM 805 O O . GLU A 1 99 ? 9.797 -7.195 -14.330 1.00 91.75 99 GLU A O 1
ATOM 810 N N . ILE A 1 100 ? 9.254 -8.125 -16.305 1.00 93.00 100 ILE A N 1
ATOM 811 C CA . ILE A 1 100 ? 7.992 -8.711 -15.828 1.00 93.00 100 ILE A CA 1
ATOM 812 C C . ILE A 1 100 ? 8.237 -9.636 -14.634 1.00 93.00 100 ILE A C 1
ATOM 814 O O . ILE A 1 100 ? 7.522 -9.557 -13.629 1.00 93.00 100 ILE A O 1
ATOM 818 N N . LYS A 1 101 ? 9.240 -10.516 -14.718 1.00 94.19 101 LYS A N 1
ATOM 819 C CA . LYS A 1 101 ? 9.573 -11.464 -13.650 1.00 94.19 101 LYS A CA 1
ATOM 820 C C . LYS A 1 101 ? 10.003 -10.737 -12.375 1.00 94.19 101 LYS A C 1
ATOM 822 O O . LYS A 1 101 ? 9.464 -11.038 -11.307 1.00 94.19 101 LYS A O 1
ATOM 827 N N . ARG A 1 102 ? 10.899 -9.751 -12.490 1.00 92.69 102 ARG A N 1
ATOM 828 C CA . ARG A 1 102 ? 11.367 -8.905 -11.378 1.00 92.69 102 ARG A CA 1
ATOM 829 C C . ARG A 1 102 ? 10.208 -8.166 -10.709 1.00 92.69 102 ARG A C 1
ATOM 831 O O . ARG A 1 102 ? 10.042 -8.239 -9.494 1.00 92.69 102 ARG A O 1
ATOM 838 N N . ILE A 1 103 ? 9.363 -7.498 -11.492 1.00 93.12 103 ILE A N 1
ATOM 839 C CA . ILE A 1 103 ? 8.218 -6.734 -10.978 1.00 93.12 103 ILE A CA 1
ATOM 840 C C . ILE A 1 103 ? 7.195 -7.648 -10.312 1.00 93.12 103 ILE A C 1
ATOM 842 O O . ILE A 1 103 ? 6.684 -7.315 -9.245 1.00 93.12 103 ILE A O 1
ATOM 846 N N . THR A 1 104 ? 6.937 -8.823 -10.887 1.00 93.38 104 THR A N 1
ATOM 847 C CA . THR A 1 104 ? 6.039 -9.819 -10.288 1.00 93.38 104 THR A CA 1
ATOM 848 C C . THR A 1 104 ? 6.561 -10.295 -8.929 1.00 93.38 104 THR A C 1
ATOM 850 O O . THR A 1 104 ? 5.774 -10.502 -8.007 1.00 93.38 104 THR A O 1
ATOM 853 N N . GLN A 1 105 ? 7.877 -10.474 -8.774 1.00 94.06 105 GLN A N 1
ATOM 854 C CA . GLN A 1 105 ? 8.477 -10.833 -7.484 1.00 94.06 105 GLN A CA 1
ATOM 855 C C . GLN A 1 105 ? 8.295 -9.717 -6.452 1.00 94.06 105 GLN A C 1
ATOM 857 O O . GLN A 1 105 ? 7.808 -9.988 -5.359 1.00 94.06 105 GLN A O 1
ATOM 862 N N . ILE A 1 106 ? 8.591 -8.468 -6.821 1.00 92.94 106 ILE A N 1
ATOM 863 C CA . ILE A 1 106 ? 8.416 -7.303 -5.938 1.00 92.94 106 ILE A CA 1
ATOM 864 C C . ILE A 1 106 ? 6.941 -7.127 -5.546 1.00 92.94 106 ILE A C 1
ATOM 866 O O . ILE A 1 106 ? 6.624 -6.918 -4.378 1.00 92.94 106 ILE A O 1
ATOM 870 N N . GLN A 1 107 ? 6.011 -7.297 -6.491 1.00 92.88 107 GLN A N 1
ATOM 871 C CA . GLN A 1 107 ? 4.572 -7.233 -6.226 1.00 92.88 107 GLN A CA 1
ATOM 872 C C . GLN A 1 107 ? 4.136 -8.252 -5.158 1.00 92.88 107 GLN A C 1
ATOM 874 O O . GLN A 1 107 ? 3.302 -7.933 -4.312 1.00 92.88 107 GLN A O 1
ATOM 879 N N . LYS A 1 108 ? 4.709 -9.464 -5.171 1.00 93.50 108 LYS A N 1
ATOM 880 C CA . LYS A 1 108 ? 4.425 -10.527 -4.190 1.00 93.50 108 LYS A CA 1
ATOM 881 C C . LYS A 1 108 ? 5.000 -10.253 -2.798 1.00 93.50 108 LYS A C 1
ATOM 883 O O . LYS A 1 108 ? 4.580 -10.906 -1.850 1.00 93.50 108 LYS A O 1
ATOM 888 N N . MET A 1 109 ? 5.936 -9.313 -2.666 1.00 94.31 109 MET A N 1
ATOM 889 C CA . MET A 1 109 ? 6.497 -8.904 -1.372 1.00 94.31 109 MET A CA 1
ATOM 890 C C . MET A 1 109 ? 5.600 -7.912 -0.624 1.00 94.31 109 MET A C 1
ATOM 892 O O . MET A 1 109 ? 5.841 -7.639 0.551 1.00 94.31 109 MET A O 1
ATOM 896 N N . VAL A 1 110 ? 4.563 -7.370 -1.273 1.00 95.81 110 VAL A N 1
ATOM 897 C CA . VAL A 1 110 ? 3.595 -6.494 -0.607 1.00 95.81 110 VAL A CA 1
ATOM 898 C C . VAL A 1 110 ? 2.821 -7.292 0.438 1.00 95.81 110 VAL A C 1
ATOM 900 O O . VAL A 1 110 ? 2.211 -8.314 0.126 1.00 95.81 110 VAL A O 1
ATOM 903 N N . THR A 1 111 ? 2.801 -6.801 1.676 1.00 96.75 111 THR A N 1
ATOM 904 C CA . THR A 1 111 ? 2.095 -7.455 2.783 1.00 96.75 111 THR A CA 1
ATOM 905 C C . THR A 1 111 ? 1.075 -6.531 3.424 1.00 96.75 111 THR A C 1
ATOM 907 O O . THR A 1 111 ? 1.217 -5.305 3.426 1.00 96.75 111 THR A O 1
ATOM 910 N N . THR A 1 112 ? 0.038 -7.145 3.990 1.00 95.88 112 THR A N 1
ATOM 911 C CA . THR A 1 112 ? -0.951 -6.473 4.829 1.00 95.88 112 THR A CA 1
ATOM 912 C C . THR A 1 112 ? -1.067 -7.188 6.164 1.00 95.88 112 THR A C 1
ATOM 914 O O . THR A 1 112 ? -1.244 -8.403 6.197 1.00 95.88 112 THR A O 1
ATOM 917 N N . GLU A 1 113 ? -1.027 -6.432 7.251 1.00 95.56 113 GLU A N 1
ATOM 918 C CA . GLU A 1 113 ? -1.141 -6.921 8.622 1.00 95.56 113 GLU A CA 1
ATOM 919 C C . GLU A 1 113 ? -2.286 -6.184 9.323 1.00 95.56 113 GLU A C 1
ATOM 921 O O . GLU A 1 113 ? -2.444 -4.968 9.185 1.00 95.56 113 GLU A O 1
ATOM 926 N N . VAL A 1 114 ? -3.112 -6.927 10.055 1.00 94.31 114 VAL A N 1
ATOM 927 C CA . VAL A 1 114 ? -4.175 -6.358 10.882 1.00 94.31 114 VAL A CA 1
ATOM 928 C C . VAL A 1 114 ? -3.618 -6.141 12.278 1.00 94.31 114 VAL A C 1
ATOM 930 O O . VAL A 1 114 ? -3.180 -7.094 12.911 1.00 94.31 114 VAL A O 1
ATOM 933 N N . LEU A 1 115 ? -3.668 -4.901 12.757 1.00 92.00 115 LEU A N 1
ATOM 934 C CA . LEU A 1 115 ? -3.363 -4.585 14.146 1.00 92.00 115 LEU A CA 1
ATOM 935 C C . LEU A 1 115 ? -4.679 -4.452 14.912 1.00 92.00 115 LEU A C 1
ATOM 937 O O . LEU A 1 115 ? -5.591 -3.727 14.479 1.00 92.00 115 LEU A O 1
ATOM 941 N N . GLU A 1 116 ? -4.778 -5.168 16.027 1.00 79.75 116 GLU A N 1
ATOM 942 C CA . GLU A 1 116 ? -5.908 -5.045 16.940 1.00 79.75 116 GLU A CA 1
ATOM 943 C C . GLU A 1 116 ? -5.853 -3.698 17.666 1.00 79.75 116 GLU A C 1
ATOM 945 O O . GLU A 1 116 ? -4.786 -3.135 17.913 1.00 79.75 116 GLU A O 1
ATOM 950 N N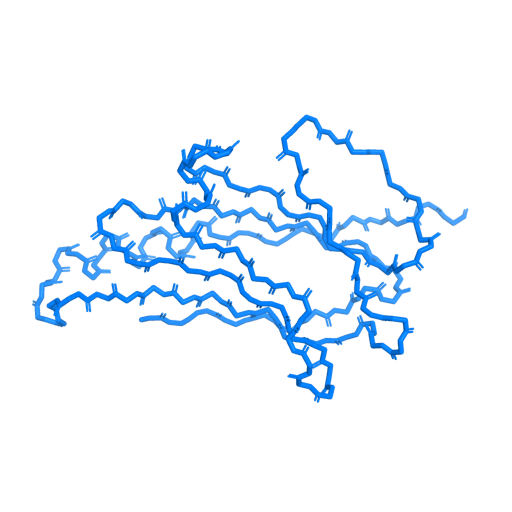 . ILE A 1 117 ? -7.031 -3.139 17.925 1.00 76.44 117 ILE A N 1
ATOM 951 C CA . ILE A 1 117 ? -7.183 -1.937 18.737 1.00 76.44 117 ILE A CA 1
ATOM 952 C C . ILE A 1 117 ? -7.596 -2.454 20.108 1.00 76.44 117 ILE A C 1
ATOM 954 O O . ILE A 1 117 ? -8.699 -2.995 20.220 1.00 76.44 117 ILE A O 1
ATOM 958 N N . ASP A 1 118 ? -6.725 -2.311 21.107 1.00 62.66 118 ASP A N 1
ATOM 959 C CA . ASP A 1 118 ? -7.098 -2.560 22.500 1.00 62.66 118 ASP A CA 1
ATOM 960 C C . ASP A 1 118 ? -8.313 -1.673 22.820 1.00 62.66 118 ASP A C 1
ATOM 962 O O . ASP A 1 118 ? -8.272 -0.455 22.605 1.00 62.66 118 ASP A O 1
ATOM 966 N N . GLN A 1 119 ? -9.430 -2.303 23.195 1.00 52.12 119 GLN A N 1
ATOM 967 C CA . GLN A 1 119 ? -10.699 -1.626 23.489 1.00 52.12 119 GLN A CA 1
ATOM 968 C C . GLN A 1 119 ? -10.688 -0.994 24.875 1.00 52.12 119 GLN A C 1
ATOM 970 O O . GLN A 1 119 ? -10.211 -1.662 25.818 1.00 52.12 119 GLN A O 1
#